Protein AF-A0A2U4CB89-F1 (afdb_monomer)

Organism: Tursiops truncatus (NCBI:txid9739)

Secondary structure (DSSP, 8-state):
---TTSSHHHHHHHHHHHHT-----HHHHHHHHHHS--TTHHHHHHHHHHTPPPP--SPPPS-EE-----HHHHHHHHHHHHHHTT-GGGSHHHHHHHHHHHHHHHHHHHHHHHHTT-EE-

Structure (mmCIF, N/CA/C/O backbone):
data_AF-A0A2U4CB89-F1
#
_entry.id   AF-A0A2U4CB89-F1
#
loop_
_atom_site.group_PDB
_atom_site.id
_atom_site.type_symbol
_atom_site.label_atom_id
_atom_site.label_alt_id
_atom_site.label_comp_id
_atom_site.label_asym_id
_atom_site.label_entity_id
_atom_site.label_seq_id
_atom_site.pdbx_PDB_ins_code
_atom_site.Cartn_x
_atom_site.Cartn_y
_atom_site.Cartn_z
_atom_site.occupancy
_atom_site.B_iso_or_equiv
_atom_site.auth_seq_id
_atom_site.auth_comp_id
_atom_site.auth_asym_id
_atom_site.auth_atom_id
_atom_site.pdbx_PDB_model_num
ATOM 1 N N . MET A 1 1 ? -3.926 -0.748 5.238 1.00 87.75 1 MET A N 1
ATOM 2 C CA . MET A 1 1 ? -2.469 -0.503 5.188 1.00 87.75 1 MET A CA 1
ATOM 3 C C . MET A 1 1 ? -1.777 -1.708 4.565 1.00 87.75 1 MET A C 1
ATOM 5 O O . MET A 1 1 ? -2.416 -2.741 4.435 1.00 87.75 1 MET A O 1
ATOM 9 N N . GLY A 1 2 ? -0.531 -1.569 4.117 1.00 90.12 2 GLY A N 1
ATOM 10 C CA . GLY A 1 2 ? 0.243 -2.670 3.531 1.00 90.12 2 GLY A CA 1
ATOM 11 C C . GLY A 1 2 ? 1.311 -2.168 2.561 1.00 90.12 2 GLY A C 1
ATOM 12 O O . GLY A 1 2 ? 1.138 -1.108 1.945 1.00 90.12 2 GLY A O 1
ATOM 13 N N . GLY A 1 3 ? 2.398 -2.928 2.431 1.00 90.62 3 GLY A N 1
ATOM 14 C CA . GLY A 1 3 ? 3.552 -2.578 1.607 1.00 90.62 3 GLY A CA 1
ATOM 15 C C . GLY A 1 3 ? 3.274 -2.557 0.095 1.00 90.62 3 GLY A C 1
ATOM 16 O O . GLY A 1 3 ? 2.187 -2.923 -0.374 1.00 90.62 3 GLY A O 1
ATOM 17 N N . PRO A 1 4 ? 4.235 -2.101 -0.726 1.00 90.62 4 PRO A N 1
ATOM 18 C CA . PRO A 1 4 ? 4.115 -2.187 -2.179 1.00 90.62 4 PRO A CA 1
ATOM 19 C C . PRO A 1 4 ? 3.973 -3.653 -2.625 1.00 90.62 4 PRO A C 1
ATOM 21 O O . PRO A 1 4 ? 4.728 -4.511 -2.203 1.00 90.62 4 PRO A O 1
ATOM 24 N N . GLY A 1 5 ? 3.001 -3.959 -3.489 1.00 91.56 5 GLY A N 1
ATOM 25 C CA . GLY A 1 5 ? 2.830 -5.317 -4.034 1.00 91.56 5 GLY A CA 1
ATOM 26 C C . GLY A 1 5 ? 2.057 -6.307 -3.146 1.00 91.56 5 GLY A C 1
ATOM 27 O O . GLY A 1 5 ? 1.754 -7.405 -3.610 1.00 91.56 5 GLY A O 1
ATOM 28 N N . CYS A 1 6 ? 1.633 -5.924 -1.933 1.00 93.88 6 CYS A N 1
ATOM 29 C CA . CYS A 1 6 ? 0.832 -6.792 -1.048 1.00 93.88 6 CYS A CA 1
ATOM 30 C C . CYS A 1 6 ? -0.575 -7.126 -1.588 1.00 93.88 6 CYS A C 1
ATOM 32 O O . CYS A 1 6 ? -1.201 -8.086 -1.153 1.00 93.88 6 CYS A O 1
ATOM 34 N N . GLY A 1 7 ? -1.080 -6.358 -2.562 1.00 93.50 7 GLY A N 1
ATOM 35 C CA . GLY A 1 7 ? -2.405 -6.567 -3.163 1.00 93.50 7 GLY A CA 1
ATOM 36 C C . GLY A 1 7 ? -3.534 -5.725 -2.558 1.00 93.50 7 GLY A C 1
ATOM 37 O O . GLY A 1 7 ? -4.685 -5.890 -2.959 1.00 93.50 7 GLY A O 1
ATOM 38 N N . LYS A 1 8 ? -3.220 -4.774 -1.663 1.00 92.44 8 LYS A N 1
ATOM 39 C CA . LYS A 1 8 ? -4.210 -3.875 -1.037 1.00 92.44 8 LYS A CA 1
ATOM 40 C C . LYS A 1 8 ? -5.162 -3.205 -2.032 1.00 92.44 8 LYS A C 1
ATOM 42 O O . LYS A 1 8 ? -6.346 -3.092 -1.767 1.00 92.44 8 LYS A O 1
ATOM 47 N N . GLU A 1 9 ? -4.660 -2.772 -3.188 1.00 90.56 9 GLU A N 1
ATOM 48 C CA . GLU A 1 9 ? -5.472 -2.041 -4.166 1.00 90.56 9 GLU A CA 1
ATOM 49 C C . GLU A 1 9 ? -6.519 -2.948 -4.820 1.00 90.56 9 GLU A C 1
ATOM 51 O O . GLU A 1 9 ? -7.683 -2.570 -4.930 1.00 90.56 9 GLU A O 1
ATOM 56 N N . THR A 1 10 ? -6.125 -4.169 -5.188 1.00 93.25 10 THR A N 1
ATOM 57 C CA . THR A 1 10 ? -7.033 -5.186 -5.727 1.00 93.25 10 THR A CA 1
ATOM 58 C C . THR A 1 10 ? -8.115 -5.541 -4.713 1.00 93.25 10 THR A C 1
ATOM 60 O O . THR A 1 10 ? -9.296 -5.558 -5.052 1.00 93.25 10 THR A O 1
ATOM 63 N N . GLN A 1 11 ? -7.735 -5.757 -3.451 1.00 94.25 11 GLN A N 1
ATOM 64 C CA . GLN A 1 11 ? -8.695 -6.100 -2.403 1.00 94.25 11 GLN A CA 1
ATOM 65 C C . GLN A 1 11 ? -9.647 -4.945 -2.076 1.00 94.25 11 GLN A C 1
ATOM 67 O O . GLN A 1 11 ? -10.846 -5.170 -1.927 1.00 94.25 11 GLN A O 1
ATOM 72 N N . CYS A 1 12 ? -9.157 -3.702 -2.047 1.00 93.19 12 CYS A N 1
ATOM 73 C CA . CYS A 1 12 ? -10.009 -2.529 -1.871 1.00 93.19 12 CYS A CA 1
ATOM 74 C C . CYS A 1 12 ? -11.030 -2.377 -3.013 1.00 93.19 12 CYS A C 1
ATOM 76 O O . CYS A 1 12 ? -12.194 -2.096 -2.737 1.00 93.19 12 CYS A O 1
ATOM 78 N N . LYS A 1 13 ? -10.634 -2.614 -4.275 1.00 93.19 13 LYS A N 1
ATOM 79 C CA . LYS A 1 13 ? -11.560 -2.606 -5.426 1.00 93.19 13 LYS A CA 1
ATOM 80 C C . LYS A 1 13 ? -12.631 -3.694 -5.297 1.00 93.19 13 LYS A C 1
ATOM 82 O O . LYS A 1 13 ? -13.813 -3.409 -5.459 1.00 93.19 13 LYS A O 1
ATOM 87 N N . ASN A 1 14 ? -12.238 -4.916 -4.937 1.00 95.12 14 ASN A N 1
ATOM 88 C CA . ASN A 1 14 ? -13.180 -6.019 -4.729 1.00 95.12 14 ASN A CA 1
ATOM 89 C C . ASN A 1 14 ? -14.170 -5.725 -3.594 1.00 95.12 14 ASN A C 1
ATOM 91 O O . ASN A 1 14 ? -15.363 -5.981 -3.731 1.00 95.12 14 ASN A O 1
ATOM 95 N N . MET A 1 15 ? -13.686 -5.165 -2.484 1.00 94.31 15 MET A N 1
ATOM 96 C CA . MET A 1 15 ? -14.512 -4.796 -1.335 1.00 94.31 15 MET A CA 1
ATOM 97 C C . MET A 1 15 ? -15.500 -3.677 -1.683 1.00 94.31 15 MET A C 1
ATOM 99 O O . MET A 1 15 ? -16.671 -3.768 -1.327 1.00 94.31 15 MET A O 1
ATOM 103 N N . ALA A 1 16 ? -15.050 -2.659 -2.418 1.00 94.25 16 ALA A N 1
ATOM 104 C CA . ALA A 1 16 ? -15.907 -1.587 -2.914 1.00 94.25 16 ALA A CA 1
ATOM 105 C C . ALA A 1 16 ? -17.024 -2.121 -3.815 1.00 94.25 16 ALA A C 1
ATOM 107 O O . ALA A 1 16 ? -18.191 -1.831 -3.572 1.00 94.25 16 ALA A O 1
ATOM 108 N N . ASN A 1 17 ? -16.683 -2.979 -4.778 1.00 95.25 17 ASN A N 1
ATOM 109 C CA . ASN A 1 17 ? -17.661 -3.582 -5.682 1.00 95.25 17 ASN A CA 1
ATOM 110 C C . ASN A 1 17 ? -18.652 -4.495 -4.947 1.00 95.25 17 ASN A C 1
ATOM 112 O O . ASN A 1 17 ? -19.839 -4.485 -5.250 1.00 95.25 17 ASN A O 1
ATOM 116 N N . LYS A 1 18 ? -18.173 -5.289 -3.982 1.00 96.75 18 LYS A N 1
ATOM 117 C CA . LYS A 1 18 ? -19.000 -6.271 -3.269 1.00 96.75 18 LYS A CA 1
ATOM 118 C C . LYS A 1 18 ? -19.943 -5.636 -2.246 1.00 96.75 18 LYS A C 1
ATOM 120 O O . LYS A 1 18 ? -21.059 -6.115 -2.087 1.00 96.75 18 LYS A O 1
ATOM 125 N N . TYR A 1 19 ? -19.489 -4.607 -1.531 1.00 95.94 19 TYR A N 1
ATOM 126 C CA . TYR A 1 19 ? -20.222 -4.025 -0.398 1.00 95.94 19 TYR A CA 1
ATOM 127 C C . TYR A 1 19 ? -20.715 -2.593 -0.653 1.00 95.94 19 TYR A C 1
ATOM 129 O O . TYR A 1 19 ? -21.284 -1.980 0.244 1.00 95.94 19 TYR A O 1
ATOM 137 N N . GLY A 1 20 ? -20.498 -2.044 -1.852 1.00 93.81 20 GLY A N 1
ATOM 138 C CA . GLY A 1 20 ? -20.950 -0.699 -2.218 1.00 93.81 20 GLY A CA 1
ATOM 139 C C . GLY A 1 20 ? -20.157 0.437 -1.563 1.00 93.81 20 GLY A C 1
ATOM 140 O O . GLY A 1 20 ? -20.669 1.547 -1.437 1.00 93.81 20 GLY A O 1
ATOM 141 N N . PHE A 1 21 ? -18.918 0.191 -1.122 1.00 91.69 21 PHE A N 1
ATOM 142 C CA . PHE A 1 21 ? -18.083 1.243 -0.533 1.00 91.69 21 PHE A CA 1
ATOM 143 C C . PHE A 1 21 ? -17.494 2.180 -1.593 1.00 91.69 21 PHE A C 1
ATOM 145 O O . PHE A 1 21 ? -17.101 1.756 -2.678 1.00 91.69 21 PHE A O 1
ATOM 152 N N . CYS A 1 22 ? -17.323 3.455 -1.235 1.00 88.56 22 CYS A N 1
ATOM 153 C CA . CYS A 1 22 ? -16.539 4.391 -2.034 1.00 88.56 22 CYS A CA 1
ATOM 154 C C . CYS A 1 22 ? -15.040 4.069 -1.910 1.00 88.56 22 CYS A C 1
ATOM 156 O O . CYS A 1 22 ? -14.459 4.149 -0.825 1.00 88.56 22 CYS A O 1
ATOM 158 N N . HIS A 1 23 ? -14.399 3.717 -3.026 1.00 88.75 23 HIS A N 1
ATOM 159 C CA . HIS A 1 23 ? -12.961 3.467 -3.068 1.00 88.75 23 HIS A CA 1
ATOM 160 C C . HIS A 1 23 ? -12.182 4.756 -3.354 1.00 88.75 23 HIS A C 1
ATOM 162 O O . HIS A 1 23 ? -12.149 5.233 -4.487 1.00 88.75 23 HIS A O 1
ATOM 168 N N . MET A 1 24 ? -11.491 5.284 -2.341 1.00 85.19 24 MET A N 1
ATOM 169 C CA . MET A 1 24 ? -10.607 6.443 -2.492 1.00 85.19 24 MET A CA 1
ATOM 170 C C . MET A 1 24 ? -9.130 6.035 -2.451 1.00 85.19 24 MET A C 1
ATOM 172 O O . MET A 1 24 ? -8.543 5.812 -1.393 1.00 85.19 24 MET A O 1
ATOM 176 N N . GLY A 1 25 ? -8.504 5.972 -3.627 1.00 84.75 25 GLY A N 1
ATOM 177 C CA . GLY A 1 25 ? -7.065 5.759 -3.768 1.00 84.75 25 GLY A CA 1
ATOM 178 C C . GLY A 1 25 ? -6.287 7.068 -3.630 1.00 84.75 25 GLY A C 1
ATOM 179 O O . GLY A 1 25 ? -6.024 7.728 -4.633 1.00 84.75 25 GLY A O 1
ATOM 180 N N . LEU A 1 26 ? -5.873 7.430 -2.411 1.00 81.38 26 LEU A N 1
ATOM 181 C CA . LEU A 1 26 ? -5.212 8.719 -2.138 1.00 81.38 26 LEU A CA 1
ATOM 182 C C . LEU A 1 26 ? -3.995 8.985 -3.044 1.00 81.38 26 LEU A C 1
ATOM 184 O O . LEU A 1 26 ? -3.822 10.094 -3.535 1.00 81.38 26 LEU A O 1
ATOM 188 N N . GLY A 1 27 ? -3.194 7.956 -3.335 1.00 78.50 27 GLY A N 1
ATOM 189 C CA . GLY A 1 27 ? -2.049 8.084 -4.242 1.00 78.50 27 GLY A CA 1
ATOM 190 C C . GLY A 1 27 ? -2.436 8.486 -5.670 1.00 78.50 27 GLY A C 1
ATOM 191 O O . GLY A 1 27 ? -1.738 9.290 -6.275 1.00 78.50 27 GLY A O 1
ATOM 192 N N . GLN A 1 28 ? -3.557 7.982 -6.198 1.00 79.44 28 GLN A N 1
ATOM 193 C CA . GLN A 1 28 ? -4.051 8.356 -7.528 1.00 79.44 28 GLN A CA 1
ATOM 194 C C . GLN A 1 28 ? -4.577 9.795 -7.534 1.00 79.44 28 GLN A C 1
ATOM 196 O O . GLN A 1 28 ? -4.277 10.553 -8.455 1.00 79.44 28 GLN A O 1
ATOM 201 N N . LEU A 1 29 ? -5.302 10.187 -6.481 1.00 84.38 29 LEU A N 1
ATOM 202 C CA . LEU A 1 29 ? -5.809 11.549 -6.320 1.00 84.38 29 LEU A CA 1
ATOM 203 C C . LEU A 1 29 ? -4.665 12.571 -6.241 1.00 84.38 29 LEU A C 1
ATOM 205 O O . LEU A 1 29 ? -4.692 13.588 -6.934 1.00 84.38 29 LEU A O 1
ATOM 209 N N . LEU A 1 30 ? -3.643 12.288 -5.428 1.00 83.81 30 LEU A N 1
ATOM 210 C CA . LEU A 1 30 ? -2.463 13.143 -5.297 1.00 83.81 30 LEU A CA 1
ATOM 211 C C . LEU A 1 30 ? -1.679 13.219 -6.611 1.00 83.81 30 LEU A C 1
ATOM 213 O O . LEU A 1 30 ? -1.262 14.306 -6.998 1.00 83.81 30 LEU A O 1
ATOM 217 N N . TRP A 1 31 ? -1.555 12.108 -7.342 1.00 82.06 31 TRP A N 1
ATOM 218 C CA . TRP A 1 31 ? -0.880 12.099 -8.640 1.00 82.06 31 TRP A CA 1
ATOM 219 C C . TRP A 1 31 ? -1.598 12.973 -9.673 1.00 82.06 31 TRP A C 1
ATOM 221 O O . TRP A 1 31 ? -0.976 13.808 -10.324 1.00 82.06 31 TRP A O 1
ATOM 231 N N . GLN A 1 32 ? -2.924 12.851 -9.775 1.00 84.50 32 GLN A N 1
ATOM 232 C CA . GLN A 1 32 ? -3.729 13.713 -10.644 1.00 84.50 32 GLN A CA 1
ATOM 233 C C . GLN A 1 32 ? -3.577 15.188 -10.259 1.00 84.50 32 GLN A C 1
ATOM 235 O O . GLN A 1 32 ? -3.419 16.044 -11.126 1.00 84.50 32 GLN A O 1
ATOM 240 N N . LYS A 1 33 ? -3.578 15.498 -8.957 1.00 85.31 33 LYS A N 1
ATOM 241 C CA . LYS A 1 33 ? -3.376 16.863 -8.452 1.00 85.31 33 LYS A CA 1
ATOM 242 C C . LYS A 1 33 ? -1.974 17.400 -8.742 1.00 85.31 33 LYS A C 1
ATOM 244 O O . LYS A 1 33 ? -1.846 18.584 -9.053 1.00 85.31 33 LYS A O 1
ATOM 249 N N . ALA A 1 34 ? -0.952 16.547 -8.697 1.00 85.56 34 ALA A N 1
ATOM 250 C CA . ALA A 1 34 ? 0.413 16.907 -9.061 1.00 85.56 34 ALA A CA 1
ATOM 251 C C . ALA A 1 34 ? 0.524 17.328 -10.538 1.00 85.56 34 ALA A C 1
ATOM 253 O O . ALA A 1 34 ? 1.287 18.238 -10.853 1.00 85.56 34 ALA A O 1
ATOM 254 N N . GLN A 1 35 ? -0.283 16.734 -11.425 1.00 82.81 35 GLN A N 1
ATOM 255 C CA . GLN A 1 35 ? -0.280 17.032 -12.863 1.00 82.81 35 GLN A CA 1
ATOM 256 C C . GLN A 1 35 ? -1.151 18.222 -13.284 1.00 82.81 35 GLN A C 1
ATOM 258 O O . GLN A 1 35 ? -1.016 18.710 -14.400 1.00 82.81 35 GLN A O 1
ATOM 263 N N . GLN A 1 36 ? -2.016 18.740 -12.408 1.00 84.94 36 GLN A N 1
ATOM 264 C CA . GLN A 1 36 ? -2.963 19.821 -12.731 1.00 84.94 36 GLN A CA 1
ATOM 265 C C . GLN A 1 36 ? -2.321 21.216 -12.905 1.00 84.94 36 GLN A C 1
ATOM 267 O O . GLN A 1 36 ? -3.035 22.214 -12.918 1.00 84.94 36 GLN A O 1
ATOM 272 N N . GLY A 1 37 ? -0.989 21.327 -12.994 1.00 82.75 37 GLY A N 1
ATOM 273 C CA . GLY A 1 37 ? -0.288 22.604 -13.215 1.00 82.75 37 GLY A CA 1
ATOM 274 C C . GLY A 1 37 ? -0.476 23.643 -12.100 1.00 82.75 37 GLY A C 1
ATOM 275 O O . GLY A 1 37 ? -0.224 24.830 -12.294 1.00 82.75 37 GLY A O 1
ATOM 276 N N . THR A 1 38 ? -0.950 23.225 -10.923 1.00 89.12 38 THR A N 1
ATOM 277 C CA . THR A 1 38 ? -1.199 24.135 -9.799 1.00 89.12 38 THR A CA 1
ATOM 278 C C . THR A 1 38 ? 0.101 24.522 -9.094 1.00 89.12 38 THR A C 1
ATOM 280 O O . THR A 1 38 ? 1.080 23.776 -9.111 1.00 89.12 38 THR A O 1
ATOM 283 N N . ARG A 1 39 ? 0.086 25.638 -8.349 1.00 89.06 39 ARG A N 1
ATOM 284 C CA . ARG A 1 39 ? 1.220 26.058 -7.497 1.00 89.06 39 ARG A CA 1
ATOM 285 C C . ARG A 1 39 ? 1.632 25.005 -6.454 1.00 89.06 39 ARG A C 1
ATOM 287 O O . ARG A 1 39 ? 2.757 25.043 -5.968 1.00 89.06 39 ARG A O 1
ATOM 294 N N . GLN A 1 40 ? 0.727 24.089 -6.093 1.00 85.81 40 GLN A N 1
ATOM 295 C CA . GLN A 1 40 ? 0.988 23.007 -5.135 1.00 85.81 40 GLN A CA 1
ATOM 296 C C . GLN A 1 40 ? 1.501 21.725 -5.805 1.00 85.81 40 GLN A C 1
ATOM 298 O O . GLN A 1 40 ? 2.037 20.864 -5.114 1.00 85.81 40 GLN A O 1
ATOM 303 N N . GLY A 1 41 ? 1.365 21.590 -7.129 1.00 86.31 41 GLY A N 1
ATOM 304 C CA . GLY A 1 41 ? 1.711 20.374 -7.868 1.00 86.31 41 GLY A CA 1
ATOM 305 C C . GLY A 1 41 ? 3.142 19.881 -7.620 1.00 86.31 41 GLY A C 1
ATOM 306 O O . GLY A 1 41 ? 3.302 18.722 -7.237 1.00 86.31 41 GLY A O 1
ATOM 307 N N . PRO A 1 42 ? 4.171 20.749 -7.713 1.00 86.94 42 PRO A N 1
ATOM 308 C CA . PRO A 1 42 ? 5.553 20.363 -7.426 1.00 86.94 42 PRO A CA 1
ATOM 309 C C . PRO A 1 42 ? 5.770 19.873 -5.987 1.00 86.94 42 PRO A C 1
ATOM 311 O O . PRO A 1 42 ? 6.473 18.890 -5.775 1.00 86.94 42 PRO A O 1
ATOM 314 N N . LYS A 1 43 ? 5.121 20.507 -4.999 1.00 86.06 43 LYS A N 1
ATOM 315 C CA . LYS A 1 43 ? 5.213 20.095 -3.586 1.00 86.06 43 LYS A CA 1
ATOM 316 C C . LYS A 1 43 ? 4.568 18.732 -3.356 1.00 86.06 43 LYS A C 1
ATOM 318 O O . LYS A 1 43 ? 5.115 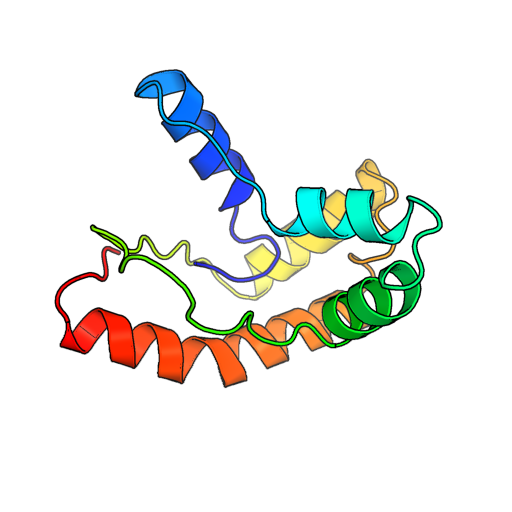17.901 -2.644 1.00 86.06 43 LYS A O 1
ATOM 323 N N . ILE A 1 44 ? 3.410 18.496 -3.975 1.00 83.88 44 ILE A N 1
ATOM 324 C CA . ILE A 1 44 ? 2.717 17.205 -3.907 1.00 83.88 44 ILE A CA 1
ATOM 325 C C . ILE A 1 44 ? 3.586 16.115 -4.542 1.00 83.88 44 ILE A C 1
ATOM 327 O O . ILE A 1 44 ? 3.733 15.043 -3.964 1.00 83.88 44 ILE A O 1
ATOM 331 N N . HIS A 1 45 ? 4.193 16.398 -5.697 1.00 81.50 45 HIS A N 1
ATOM 332 C CA . HIS A 1 45 ? 5.093 15.468 -6.374 1.00 81.50 45 HIS A CA 1
ATOM 333 C C . HIS A 1 45 ? 6.297 15.080 -5.500 1.00 81.50 45 HIS A C 1
ATOM 335 O O . HIS A 1 45 ? 6.598 13.896 -5.373 1.00 81.50 45 HIS A O 1
ATOM 341 N N . ASP A 1 46 ? 6.942 16.055 -4.854 1.00 82.44 46 ASP A N 1
ATOM 342 C CA . ASP A 1 46 ? 8.085 15.819 -3.964 1.00 82.44 46 ASP A CA 1
ATOM 343 C C . ASP A 1 46 ? 7.709 14.960 -2.742 1.00 82.44 46 ASP A C 1
ATOM 345 O O . ASP A 1 46 ? 8.329 13.927 -2.489 1.00 82.44 46 ASP A O 1
ATOM 349 N N . VAL A 1 47 ? 6.607 15.289 -2.057 1.00 79.19 47 VAL A N 1
ATOM 350 C CA . VAL A 1 47 ? 6.089 14.487 -0.929 1.00 79.19 47 VAL A CA 1
ATOM 351 C C . VAL A 1 47 ? 5.771 13.049 -1.356 1.00 79.19 47 VAL A C 1
ATOM 353 O O . VAL A 1 47 ? 6.058 12.102 -0.622 1.00 79.19 47 VAL A O 1
ATOM 356 N N . MET A 1 48 ? 5.203 12.859 -2.552 1.00 76.75 48 MET A N 1
ATOM 357 C CA . MET A 1 48 ? 4.910 11.528 -3.090 1.00 76.75 48 MET A CA 1
ATOM 358 C C . MET A 1 48 ? 6.173 10.710 -3.390 1.00 76.75 48 MET A C 1
ATOM 360 O O . MET A 1 48 ? 6.151 9.495 -3.189 1.00 76.75 48 MET A O 1
ATOM 364 N N . LEU A 1 49 ? 7.253 11.343 -3.859 1.00 73.31 49 LEU A N 1
ATOM 365 C CA . LEU A 1 49 ? 8.542 10.682 -4.095 1.00 73.31 49 LEU A CA 1
ATOM 366 C C . LEU A 1 49 ? 9.232 10.288 -2.788 1.00 73.31 49 LEU A C 1
ATOM 368 O O . LEU A 1 49 ? 9.797 9.201 -2.695 1.00 73.31 49 LEU A O 1
ATOM 372 N N . GLN A 1 50 ? 9.144 11.145 -1.772 1.00 72.44 50 GLN A N 1
ATOM 373 C CA . GLN A 1 50 ? 9.700 10.889 -0.442 1.00 72.44 50 GLN A CA 1
ATOM 374 C C . GLN A 1 50 ? 8.894 9.861 0.360 1.00 72.44 50 GLN A C 1
ATOM 376 O O . GLN A 1 50 ? 9.362 9.406 1.397 1.00 72.44 50 GLN A O 1
ATOM 381 N N . GLY A 1 51 ? 7.684 9.514 -0.096 1.00 67.69 51 GLY A N 1
ATOM 382 C CA . GLY A 1 51 ? 6.799 8.519 0.515 1.00 67.69 51 GLY A CA 1
ATOM 383 C C . GLY A 1 51 ? 6.354 8.844 1.949 1.00 67.69 51 GLY A C 1
ATOM 384 O O . GLY A 1 51 ? 5.936 7.958 2.693 1.00 67.69 51 GLY A O 1
ATOM 385 N N . LEU A 1 52 ? 6.402 10.120 2.332 1.00 69.31 52 LEU A N 1
ATOM 386 C CA . LEU A 1 52 ? 6.031 10.569 3.670 1.00 69.31 52 LEU A CA 1
ATOM 387 C C . LEU A 1 52 ? 4.569 10.243 4.013 1.00 69.31 52 LEU A C 1
ATOM 389 O O . LEU A 1 52 ? 3.685 10.201 3.150 1.00 69.31 52 LEU A O 1
ATOM 393 N N . LEU A 1 53 ? 4.309 10.054 5.309 1.00 68.81 53 LEU A N 1
ATOM 394 C CA . LEU A 1 53 ? 2.954 9.880 5.822 1.00 68.81 53 LEU A CA 1
ATOM 395 C C . LEU A 1 53 ? 2.151 11.176 5.664 1.00 68.81 53 LEU A C 1
ATOM 397 O O . LEU A 1 53 ? 2.645 12.277 5.906 1.00 68.81 53 LEU A O 1
ATOM 401 N N . VAL A 1 54 ? 0.882 11.032 5.283 1.00 69.19 54 VAL A N 1
ATOM 402 C CA . VAL A 1 54 ? -0.048 12.161 5.208 1.00 69.19 54 VAL A CA 1
ATOM 403 C C . VAL A 1 54 ? -0.474 12.542 6.632 1.00 69.19 54 VAL A C 1
ATOM 405 O O . VAL A 1 54 ? -0.793 11.640 7.412 1.00 69.19 54 VAL A O 1
ATOM 408 N N . PRO A 1 55 ? -0.500 13.841 6.990 1.00 68.38 55 PRO A N 1
ATOM 409 C CA . PRO A 1 55 ? -0.902 14.279 8.323 1.00 68.38 55 PRO A CA 1
ATOM 410 C C . PRO A 1 55 ? -2.291 13.766 8.718 1.00 68.38 55 PRO A C 1
ATOM 412 O O . PRO A 1 55 ? -3.205 13.715 7.891 1.00 68.38 55 PRO A O 1
ATOM 415 N N . THR A 1 56 ? -2.472 13.432 9.997 1.00 66.50 56 THR A N 1
ATOM 416 C CA . THR A 1 56 ? -3.772 13.041 10.555 1.00 66.50 56 THR A CA 1
ATOM 417 C C . THR A 1 56 ? -4.701 14.251 10.630 1.00 66.50 56 THR A C 1
ATOM 419 O O . THR A 1 56 ? -4.664 15.016 11.593 1.00 66.50 56 THR A O 1
ATOM 422 N N . VAL A 1 57 ? -5.537 14.424 9.610 1.00 73.69 57 VAL A N 1
ATOM 423 C CA . VAL A 1 57 ? -6.611 15.422 9.573 1.00 73.69 57 VAL A CA 1
ATOM 424 C C . VAL A 1 57 ? -7.959 14.723 9.402 1.00 73.69 57 VAL A C 1
ATOM 426 O O . VAL A 1 57 ? -8.068 13.761 8.643 1.00 73.69 57 VAL A O 1
ATOM 429 N N . GLY A 1 58 ? -8.993 15.211 10.090 1.00 76.69 58 GLY A N 1
ATOM 430 C CA . GLY A 1 58 ? -10.364 14.707 9.959 1.00 76.69 58 GLY A CA 1
ATOM 431 C C . GLY A 1 58 ? -10.758 13.615 10.959 1.00 76.69 58 GLY A C 1
ATOM 432 O O . GLY A 1 58 ? -10.262 13.563 12.084 1.00 76.69 58 GLY A O 1
ATOM 433 N N . GLN A 1 59 ? -11.721 12.783 10.558 1.00 81.25 59 GLN A N 1
ATOM 434 C CA . GLN A 1 59 ? -12.327 11.753 11.404 1.00 81.25 59 GLN A CA 1
ATOM 435 C C . GLN A 1 59 ? -11.456 10.490 11.474 1.00 81.25 59 GLN A C 1
ATOM 437 O O . GLN A 1 59 ? -10.883 10.058 10.474 1.00 81.25 59 GLN A O 1
ATOM 442 N N . ALA A 1 60 ? -11.386 9.873 12.656 1.00 82.81 60 ALA A N 1
ATOM 443 C CA . ALA A 1 60 ? -10.699 8.598 12.838 1.00 82.81 60 ALA A CA 1
ATOM 444 C C . ALA A 1 60 ? -11.402 7.459 12.065 1.00 82.81 60 ALA A C 1
ATOM 446 O O . ALA A 1 60 ? -12.634 7.442 11.992 1.00 82.81 60 ALA A O 1
ATOM 447 N N . PRO A 1 61 ? -10.650 6.486 11.517 1.00 89.12 61 PRO A N 1
ATOM 448 C CA . PRO A 1 61 ? -11.242 5.343 10.830 1.00 89.12 61 PRO A CA 1
ATOM 449 C C . PRO A 1 61 ? -11.997 4.429 11.808 1.00 89.12 61 PRO A C 1
ATOM 451 O O . PRO A 1 61 ? -11.556 4.228 12.938 1.00 89.12 6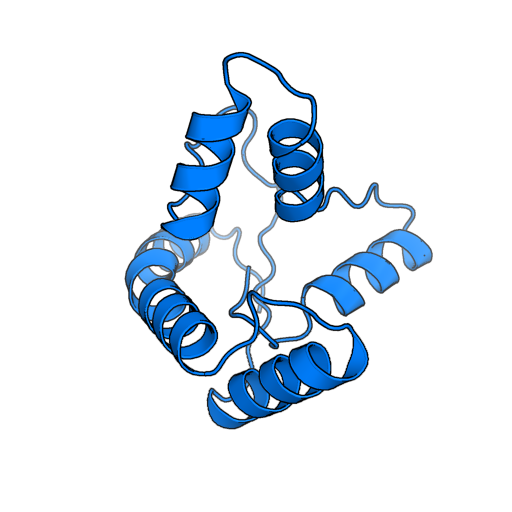1 PRO A O 1
ATOM 454 N N . SER A 1 62 ? -13.094 3.811 11.354 1.00 91.56 62 SER A N 1
ATOM 455 C CA . SER A 1 62 ? -13.831 2.799 12.135 1.00 91.56 62 SER A CA 1
ATOM 456 C C . SER A 1 62 ? -13.055 1.489 12.295 1.00 91.56 62 SER A C 1
ATOM 458 O O . SER A 1 62 ? -13.217 0.786 13.287 1.00 91.56 62 SER A O 1
ATOM 460 N N . PHE A 1 63 ? -12.225 1.145 11.311 1.00 91.94 63 PHE A N 1
ATOM 461 C CA . PHE A 1 63 ? -11.312 0.008 11.349 1.00 91.94 63 PHE A CA 1
ATOM 462 C C . PHE A 1 63 ? -10.156 0.227 10.365 1.00 91.94 63 PHE A C 1
ATOM 464 O O . PHE A 1 63 ? -10.277 0.967 9.387 1.00 91.94 63 PHE A O 1
ATOM 471 N N . VAL A 1 64 ? -9.035 -0.445 10.612 1.00 92.12 64 VAL A N 1
ATOM 472 C CA . VAL A 1 64 ? -7.836 -0.442 9.772 1.00 92.12 64 VAL A CA 1
ATOM 473 C C . VAL A 1 64 ? -7.502 -1.885 9.415 1.00 92.12 64 VAL A C 1
ATOM 475 O O . VAL A 1 64 ? -7.181 -2.676 10.291 1.00 92.12 64 VAL A O 1
ATOM 478 N N . ILE A 1 65 ? -7.562 -2.228 8.127 1.00 93.31 65 ILE A N 1
ATOM 479 C CA . ILE A 1 65 ? -7.187 -3.561 7.622 1.00 93.31 65 ILE A CA 1
ATOM 480 C C . ILE A 1 65 ? -5.729 -3.534 7.181 1.00 93.31 65 ILE A C 1
ATOM 482 O O . ILE A 1 65 ? -5.348 -2.631 6.426 1.00 93.31 65 ILE A O 1
ATOM 486 N N . VAL A 1 66 ? -4.923 -4.506 7.602 1.00 92.06 66 VAL A N 1
ATOM 487 C CA . VAL A 1 66 ? -3.535 -4.673 7.146 1.00 92.06 66 VAL A CA 1
ATOM 488 C C . VAL A 1 66 ? -3.464 -5.798 6.123 1.00 92.06 66 VAL A C 1
ATOM 490 O O . VAL A 1 66 ? -3.922 -6.902 6.369 1.00 92.06 66 VAL A O 1
ATOM 493 N N . PHE A 1 67 ? -2.889 -5.511 4.958 1.00 92.25 67 PHE A N 1
ATOM 494 C CA . PHE A 1 67 ? -2.583 -6.521 3.953 1.00 92.25 67 PHE A CA 1
ATOM 495 C C . PHE A 1 67 ? -1.109 -6.878 4.059 1.00 92.25 67 PHE A C 1
ATOM 497 O O . PHE A 1 67 ? -0.257 -6.048 3.723 1.00 92.25 67 PHE A O 1
ATOM 504 N N . ASP A 1 68 ? -0.836 -8.101 4.497 1.00 90.62 68 ASP A N 1
ATOM 505 C CA . ASP A 1 68 ? 0.515 -8.617 4.669 1.00 90.62 68 ASP A CA 1
ATOM 506 C C . ASP A 1 68 ? 0.806 -9.800 3.735 1.00 90.62 68 ASP A C 1
ATOM 508 O O . ASP A 1 68 ? -0.074 -10.591 3.386 1.00 90.62 68 ASP A O 1
ATOM 512 N N . CYS A 1 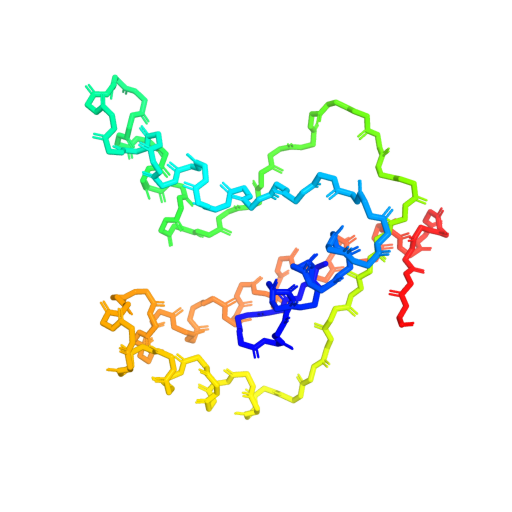69 ? 2.056 -9.882 3.284 1.00 92.19 69 CYS A N 1
ATOM 513 C CA . CYS A 1 69 ? 2.633 -11.037 2.609 1.00 92.19 69 CYS A CA 1
ATOM 514 C C . CYS A 1 69 ? 4.167 -10.939 2.648 1.00 92.19 69 CYS A C 1
ATOM 516 O O . CYS A 1 69 ? 4.719 -9.870 2.896 1.00 92.19 69 CYS A O 1
ATOM 518 N N . SER A 1 70 ? 4.878 -12.019 2.304 1.00 93.50 70 SER A N 1
ATOM 519 C CA . SER A 1 70 ? 6.348 -12.010 2.333 1.00 93.50 70 SER A CA 1
ATOM 520 C C . SER A 1 70 ? 6.965 -10.886 1.484 1.00 93.50 70 SER A C 1
ATOM 522 O O . SER A 1 70 ? 6.445 -10.532 0.418 1.00 93.50 70 SER A O 1
ATOM 524 N N . MET A 1 71 ? 8.115 -10.363 1.928 1.00 91.62 71 MET A N 1
ATOM 525 C CA . MET A 1 71 ? 8.897 -9.366 1.183 1.00 91.62 71 MET A CA 1
ATOM 526 C C . MET A 1 71 ? 9.197 -9.842 -0.243 1.00 91.62 71 MET A C 1
ATOM 528 O O . MET A 1 71 ? 9.027 -9.085 -1.195 1.00 91.62 71 MET A O 1
ATOM 532 N N . GLU A 1 72 ? 9.563 -11.113 -0.405 1.00 93.56 72 GLU A N 1
ATOM 533 C CA . GLU A 1 72 ? 9.782 -11.731 -1.714 1.00 93.56 72 GLU A CA 1
ATOM 534 C C . GLU A 1 72 ? 8.540 -11.616 -2.613 1.00 93.56 72 GLU A C 1
ATOM 536 O O . GLU A 1 72 ? 8.630 -11.190 -3.767 1.00 93.56 72 GLU A O 1
ATOM 541 N N . THR A 1 73 ? 7.355 -11.918 -2.072 1.00 95.75 73 THR A N 1
ATOM 542 C CA . THR A 1 73 ? 6.089 -11.798 -2.804 1.00 95.75 73 THR A CA 1
ATOM 543 C C . THR A 1 73 ? 5.796 -10.348 -3.183 1.00 95.75 73 THR A C 1
ATOM 545 O O . THR A 1 73 ? 5.384 -10.088 -4.317 1.00 95.75 73 THR A O 1
ATOM 548 N N . MET A 1 74 ? 6.028 -9.405 -2.267 1.00 94.75 74 MET A N 1
ATOM 549 C CA . MET A 1 74 ? 5.865 -7.970 -2.508 1.00 94.75 74 MET A CA 1
ATOM 550 C C . MET A 1 74 ? 6.763 -7.479 -3.648 1.00 94.75 74 MET A C 1
ATOM 552 O O . MET A 1 74 ? 6.265 -6.877 -4.603 1.00 94.75 74 MET A O 1
ATOM 556 N N . VAL A 1 75 ? 8.062 -7.796 -3.590 1.00 93.94 75 VAL A N 1
ATOM 557 C CA . VAL A 1 75 ? 9.054 -7.431 -4.613 1.00 93.94 75 VAL A CA 1
ATOM 558 C C . VAL A 1 75 ? 8.685 -8.039 -5.961 1.0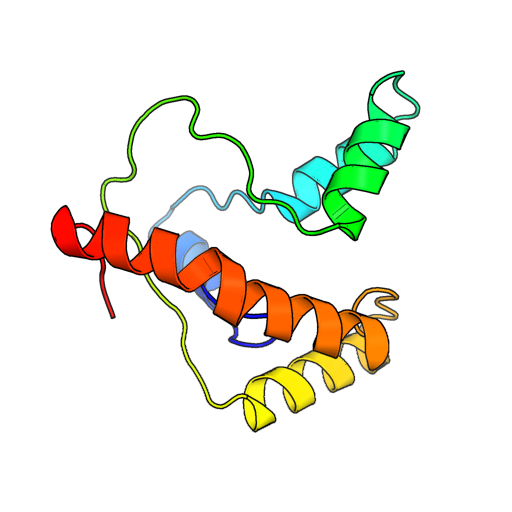0 93.94 75 VAL A C 1
ATOM 560 O O . VAL A 1 75 ? 8.585 -7.314 -6.951 1.00 93.94 75 VAL A O 1
ATOM 563 N N . ARG A 1 76 ? 8.416 -9.351 -6.002 1.00 95.12 76 ARG A N 1
ATOM 564 C CA . ARG A 1 76 ? 8.056 -10.067 -7.233 1.00 95.12 76 ARG A CA 1
ATOM 565 C C . ARG A 1 76 ? 6.832 -9.450 -7.907 1.00 95.12 76 ARG A C 1
ATOM 567 O O . ARG A 1 76 ? 6.852 -9.200 -9.109 1.00 95.12 76 ARG A O 1
ATOM 574 N N . ARG A 1 77 ? 5.773 -9.174 -7.139 1.00 95.25 77 ARG A N 1
ATOM 575 C CA . ARG A 1 77 ? 4.532 -8.580 -7.662 1.00 95.25 77 ARG A CA 1
ATOM 576 C C . ARG A 1 77 ? 4.727 -7.138 -8.118 1.00 95.25 77 ARG A C 1
ATOM 578 O O . ARG A 1 77 ? 4.193 -6.766 -9.159 1.00 95.25 77 ARG A O 1
ATOM 585 N N . ALA A 1 78 ? 5.467 -6.330 -7.360 1.00 91.88 78 ALA A N 1
ATOM 586 C CA . ALA A 1 78 ? 5.723 -4.939 -7.718 1.00 91.88 78 ALA A CA 1
ATOM 587 C C . ALA A 1 78 ? 6.566 -4.833 -9.000 1.00 91.88 78 ALA A C 1
ATOM 589 O O . ALA A 1 78 ? 6.186 -4.089 -9.897 1.00 91.88 78 ALA A O 1
ATOM 590 N N . LEU A 1 79 ? 7.631 -5.631 -9.133 1.00 92.56 79 LEU A N 1
ATOM 591 C CA . LEU A 1 79 ? 8.459 -5.665 -10.345 1.00 92.56 79 LEU A CA 1
ATOM 592 C 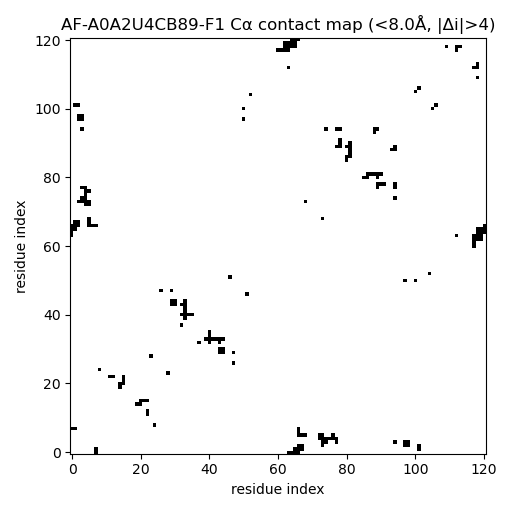C . LEU A 1 79 ? 7.668 -6.129 -11.572 1.00 92.56 79 LEU A C 1
ATOM 594 O O . LEU A 1 79 ? 7.726 -5.481 -12.614 1.00 92.56 79 LEU A O 1
ATOM 598 N N . HIS A 1 80 ? 6.891 -7.210 -11.439 1.00 93.00 80 HIS A N 1
ATOM 599 C CA . HIS A 1 80 ? 6.028 -7.689 -12.521 1.00 93.00 80 HIS A CA 1
ATOM 600 C C . HIS A 1 80 ? 5.040 -6.603 -12.967 1.00 93.00 80 HIS A C 1
ATOM 602 O O . HIS A 1 80 ? 4.865 -6.365 -14.159 1.00 93.00 80 HIS A O 1
ATOM 608 N N . ARG A 1 81 ? 4.431 -5.881 -12.016 1.00 90.69 81 ARG A N 1
ATOM 609 C CA . ARG A 1 81 ? 3.558 -4.744 -12.331 1.00 90.69 81 ARG A CA 1
ATOM 610 C C . ARG A 1 81 ? 4.304 -3.631 -13.070 1.00 90.69 81 ARG A C 1
ATOM 612 O O . ARG A 1 81 ? 3.778 -3.113 -14.046 1.00 90.69 81 ARG A O 1
ATOM 619 N N . GLY A 1 82 ? 5.521 -3.289 -12.649 1.00 88.44 82 GLY A N 1
ATOM 620 C CA . GLY A 1 82 ? 6.348 -2.283 -13.321 1.00 88.44 82 GLY A CA 1
ATOM 621 C C . GLY A 1 82 ? 6.605 -2.598 -14.797 1.00 88.44 82 GLY A C 1
ATOM 622 O O . GLY A 1 82 ? 6.568 -1.688 -15.622 1.00 88.44 82 GLY A O 1
ATOM 623 N N . GLN A 1 83 ? 6.792 -3.881 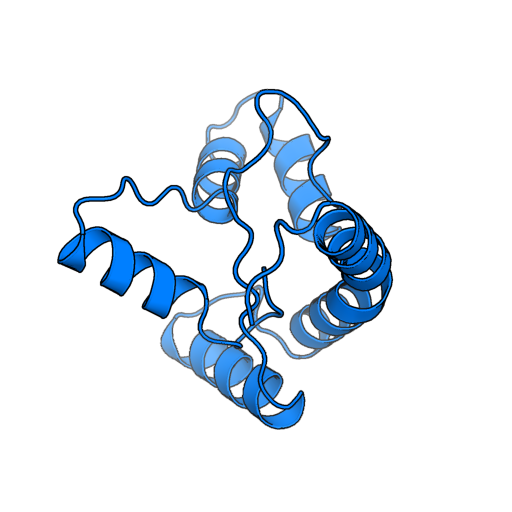-15.126 1.00 87.88 83 GLN A N 1
ATOM 624 C CA . GLN A 1 83 ? 7.001 -4.362 -16.497 1.00 87.88 83 GLN A CA 1
ATOM 625 C C . GLN A 1 83 ? 5.726 -4.306 -17.345 1.00 87.88 83 GLN A C 1
ATOM 627 O O . GLN A 1 83 ? 5.780 -3.892 -18.498 1.00 87.88 83 GLN A O 1
ATOM 632 N N . VAL A 1 84 ? 4.586 -4.712 -16.780 1.00 89.62 84 VAL A N 1
ATOM 633 C CA . VAL A 1 84 ? 3.316 -4.816 -17.520 1.00 89.62 84 VAL A CA 1
ATOM 634 C C . VAL A 1 84 ? 2.606 -3.464 -17.652 1.00 89.62 84 VAL A C 1
ATOM 636 O O . VAL A 1 84 ? 1.985 -3.193 -18.672 1.00 89.62 84 VAL A O 1
ATOM 639 N N . GLU A 1 85 ? 2.697 -2.603 -16.636 1.00 85.94 85 GLU A N 1
ATOM 640 C CA . GLU A 1 85 ? 1.974 -1.323 -16.573 1.00 85.94 85 GLU A CA 1
ATOM 641 C C . GLU A 1 85 ? 2.863 -0.102 -16.884 1.00 85.94 85 GLU A C 1
ATOM 643 O O . GLU A 1 85 ? 2.414 1.034 -16.731 1.00 85.94 85 GLU A O 1
ATOM 648 N N . CYS A 1 86 ? 4.129 -0.305 -17.278 1.00 78.69 86 CYS A N 1
ATOM 649 C CA . CYS A 1 86 ? 5.114 0.762 -17.529 1.00 78.69 86 CYS A CA 1
ATOM 650 C C . CYS A 1 86 ? 5.213 1.782 -16.377 1.00 78.69 86 CYS A C 1
ATOM 652 O O . CYS A 1 86 ? 5.328 2.996 -16.572 1.00 78.69 86 CYS A O 1
ATOM 654 N N . ARG A 1 87 ? 5.149 1.288 -15.137 1.00 75.62 87 ARG A N 1
ATOM 655 C CA . ARG A 1 87 ? 5.059 2.126 -13.941 1.00 75.62 87 ARG A CA 1
ATOM 656 C C . ARG A 1 87 ? 6.448 2.466 -13.403 1.00 75.62 87 ARG A C 1
ATOM 658 O O . ARG A 1 87 ? 7.059 1.671 -12.696 1.00 75.62 87 ARG A O 1
ATOM 665 N N . ALA A 1 88 ? 6.912 3.691 -13.661 1.00 72.00 88 ALA A N 1
ATOM 666 C CA . ALA A 1 88 ? 8.250 4.161 -13.268 1.00 72.00 88 ALA A CA 1
ATOM 667 C C . ALA A 1 88 ? 8.571 4.013 -11.762 1.00 72.00 88 ALA A C 1
ATOM 669 O O . ALA A 1 88 ? 9.723 3.806 -11.392 1.00 72.00 88 ALA A O 1
ATOM 670 N N . SER A 1 89 ? 7.558 4.067 -10.887 1.00 71.88 89 SER A N 1
ATOM 671 C CA . SER A 1 89 ? 7.711 3.897 -9.429 1.00 71.88 89 SER A CA 1
ATOM 672 C C . SER A 1 89 ? 7.896 2.448 -8.953 1.00 71.88 89 SER A C 1
ATOM 674 O O . SER A 1 89 ? 7.989 2.214 -7.745 1.00 71.88 89 SER A O 1
ATOM 676 N N . ASP A 1 90 ? 7.950 1.485 -9.876 1.00 83.81 90 ASP A N 1
ATOM 677 C CA . ASP A 1 90 ? 8.170 0.062 -9.604 1.00 83.81 90 ASP A CA 1
ATOM 678 C C . ASP A 1 90 ? 9.520 -0.447 -10.157 1.00 83.81 90 ASP A C 1
ATOM 680 O O . ASP A 1 90 ? 9.686 -1.629 -10.457 1.00 83.81 90 ASP A O 1
ATOM 684 N N . CYS A 1 91 ? 10.520 0.432 -10.274 1.00 85.44 91 CYS A N 1
ATOM 685 C CA . CYS A 1 91 ? 11.906 0.012 -10.474 1.00 85.44 91 CYS A CA 1
ATOM 686 C C . CYS A 1 91 ? 12.518 -0.528 -9.165 1.00 85.44 91 CYS A C 1
ATOM 688 O O . CYS A 1 91 ? 12.039 -0.236 -8.067 1.00 85.44 91 CYS A O 1
ATOM 690 N N . LYS A 1 92 ? 13.600 -1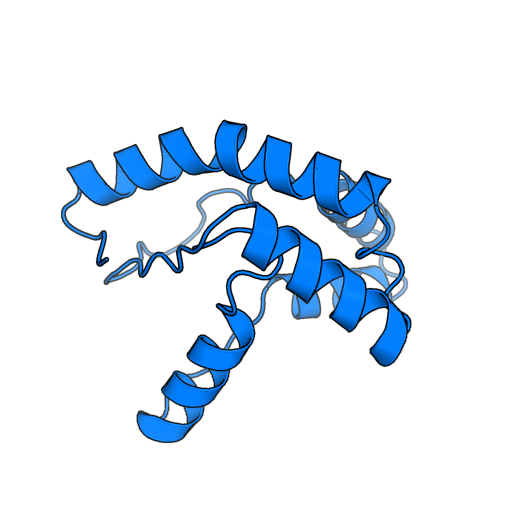.314 -9.266 1.00 85.12 92 LYS A N 1
ATOM 691 C CA . LYS A 1 92 ? 14.221 -1.992 -8.112 1.00 85.12 92 LYS A CA 1
ATOM 692 C C . LYS A 1 92 ? 14.569 -1.025 -6.972 1.00 85.12 92 LYS A C 1
ATOM 694 O O . LYS A 1 92 ? 14.222 -1.303 -5.829 1.00 85.12 92 LYS A O 1
ATOM 699 N N . SER A 1 93 ? 15.192 0.115 -7.280 1.00 85.38 93 SER A N 1
ATOM 700 C CA . SER A 1 93 ? 15.558 1.130 -6.280 1.00 85.38 93 SER A CA 1
ATOM 701 C C . SER A 1 93 ? 14.332 1.735 -5.589 1.00 85.38 93 SER A C 1
ATOM 703 O O . SER A 1 93 ? 14.295 1.789 -4.362 1.00 85.38 93 SER A O 1
ATOM 705 N N . ALA A 1 94 ? 13.297 2.105 -6.349 1.00 85.50 94 ALA A N 1
ATOM 706 C CA . ALA A 1 94 ? 12.060 2.654 -5.794 1.00 85.50 94 ALA A CA 1
ATOM 707 C C . ALA A 1 94 ? 11.304 1.632 -4.929 1.00 85.50 94 ALA A C 1
ATOM 7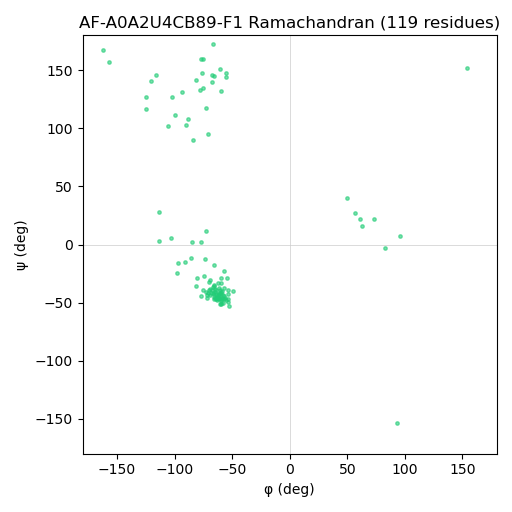09 O O . ALA A 1 94 ? 10.758 1.987 -3.886 1.00 85.50 94 ALA A O 1
ATOM 710 N N . ILE A 1 95 ? 11.279 0.354 -5.325 1.00 88.56 95 ILE A N 1
ATOM 711 C CA . ILE A 1 95 ? 10.659 -0.715 -4.531 1.00 88.56 95 ILE A CA 1
ATOM 712 C C . ILE A 1 95 ? 11.407 -0.912 -3.212 1.00 88.56 95 ILE A C 1
ATOM 714 O O . ILE A 1 95 ? 10.755 -0.981 -2.171 1.00 88.56 95 ILE A O 1
ATOM 718 N N . CYS A 1 96 ? 12.743 -0.966 -3.236 1.00 86.94 96 CYS A N 1
ATOM 719 C CA . CYS A 1 96 ? 13.553 -1.082 -2.023 1.00 86.94 96 CYS A CA 1
ATOM 720 C C . CYS A 1 96 ? 13.279 0.077 -1.057 1.00 86.94 96 CYS A C 1
ATOM 722 O O . CYS A 1 96 ? 12.927 -0.174 0.091 1.00 86.94 96 CYS A O 1
ATOM 724 N N . GLN A 1 97 ? 13.320 1.321 -1.542 1.00 86.00 97 GLN A N 1
ATOM 725 C CA . GLN A 1 97 ? 13.046 2.505 -0.722 1.00 86.00 97 GLN A CA 1
ATOM 726 C C . GLN A 1 97 ? 11.632 2.476 -0.118 1.00 86.00 97 GLN A C 1
ATOM 728 O O . GLN A 1 97 ? 11.431 2.793 1.052 1.00 86.00 97 GLN A O 1
ATOM 733 N N . ARG A 1 98 ? 10.630 2.053 -0.897 1.00 86.88 98 ARG A N 1
ATOM 734 C CA . ARG A 1 98 ? 9.239 1.946 -0.427 1.00 86.88 98 ARG 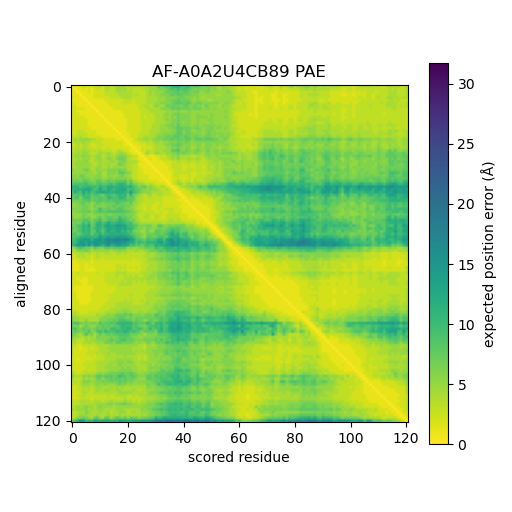A CA 1
ATOM 735 C C . ARG A 1 98 ? 9.036 0.817 0.581 1.00 86.88 98 ARG A C 1
ATOM 737 O O . ARG A 1 98 ? 8.166 0.942 1.439 1.00 86.88 98 ARG A O 1
ATOM 744 N N . LEU A 1 99 ? 9.782 -0.281 0.469 1.00 88.56 99 LEU A N 1
ATOM 745 C CA . LEU A 1 99 ? 9.756 -1.372 1.445 1.00 88.56 99 LEU A CA 1
ATOM 746 C C . LEU A 1 99 ? 10.435 -0.964 2.748 1.00 88.56 99 LEU A C 1
ATOM 748 O O . LEU A 1 99 ? 9.851 -1.161 3.806 1.00 88.56 99 LEU A O 1
ATOM 752 N N . GLU A 1 100 ? 11.613 -0.348 2.676 1.00 86.75 100 GLU A N 1
ATOM 753 C CA . GLU A 1 100 ? 12.315 0.178 3.850 1.00 86.75 100 GLU A CA 1
ATOM 754 C C . GLU A 1 100 ? 11.423 1.150 4.621 1.00 86.75 100 GLU A C 1
ATOM 756 O O . GLU A 1 100 ? 11.191 1.001 5.815 1.00 86.75 100 GLU A O 1
ATOM 761 N N . MET A 1 101 ? 10.806 2.084 3.911 1.00 83.38 101 MET A N 1
ATOM 762 C CA . MET A 1 101 ? 9.872 3.032 4.496 1.00 83.38 101 MET A CA 1
ATOM 763 C C . MET A 1 101 ? 8.596 2.382 5.035 1.00 83.38 101 MET A C 1
ATOM 765 O O . MET A 1 101 ? 8.065 2.831 6.048 1.00 83.38 101 MET A O 1
ATOM 769 N N . HIS A 1 102 ? 8.097 1.322 4.394 1.00 85.88 102 HIS A N 1
ATOM 770 C CA . HIS A 1 102 ? 6.974 0.556 4.922 1.00 85.88 102 HIS A CA 1
ATOM 771 C C . HIS A 1 102 ? 7.321 -0.034 6.291 1.00 85.88 102 HIS A C 1
ATOM 773 O O . HIS A 1 102 ? 6.572 0.195 7.235 1.00 85.88 102 HIS A O 1
ATOM 779 N N . TYR A 1 103 ? 8.461 -0.709 6.422 1.00 85.38 103 TYR A N 1
ATOM 780 C CA . TYR A 1 103 ? 8.869 -1.299 7.697 1.00 85.38 103 TYR A CA 1
ATOM 781 C C . TYR A 1 103 ? 9.239 -0.241 8.745 1.00 85.38 103 TYR A C 1
ATOM 783 O O . TYR A 1 103 ? 8.855 -0.372 9.901 1.00 85.38 103 TYR A O 1
ATOM 791 N N . THR A 1 104 ? 9.895 0.852 8.353 1.00 84.62 104 THR A N 1
ATOM 792 C CA . THR A 1 104 ? 10.336 1.893 9.294 1.00 84.62 104 THR A CA 1
ATOM 793 C C . THR A 1 104 ? 9.197 2.810 9.752 1.00 84.62 104 THR A C 1
ATOM 795 O O . THR A 1 104 ? 9.090 3.120 10.936 1.00 84.62 104 THR A O 1
ATOM 798 N N . LEU A 1 105 ? 8.334 3.270 8.837 1.00 78.62 105 LEU A N 1
ATOM 799 C CA . LEU A 1 105 ? 7.312 4.285 9.139 1.00 78.62 105 LEU A CA 1
ATOM 800 C C . LEU A 1 105 ? 5.927 3.699 9.431 1.00 78.62 105 LEU A C 1
ATOM 802 O O . LEU A 1 105 ? 5.123 4.350 10.106 1.00 78.62 105 LEU A O 1
ATOM 806 N N . CYS A 1 106 ? 5.601 2.499 8.932 1.00 82.12 106 CYS A N 1
ATOM 807 C CA . CYS A 1 106 ? 4.284 1.920 9.213 1.00 82.12 106 CYS A CA 1
ATOM 808 C C . CYS A 1 106 ? 4.220 1.254 10.586 1.00 82.12 106 CYS A C 1
ATOM 810 O O . CYS A 1 106 ? 3.139 1.274 11.160 1.00 82.12 106 CYS A O 1
ATOM 812 N N . GLU A 1 107 ? 5.323 0.737 11.134 1.00 82.12 107 GLU A N 1
ATOM 813 C CA . GLU A 1 107 ? 5.345 0.082 12.455 1.00 82.12 107 GLU A CA 1
ATOM 814 C C . GLU A 1 107 ? 4.742 0.955 13.575 1.00 82.12 107 GLU A C 1
ATOM 816 O O . GLU A 1 107 ? 3.750 0.543 14.184 1.00 82.12 107 GLU A O 1
ATOM 821 N N . PRO A 1 108 ? 5.180 2.217 13.784 1.00 85.56 108 PRO A N 1
ATOM 822 C CA . PRO A 1 108 ? 4.558 3.093 14.783 1.00 85.56 108 PRO A CA 1
ATOM 823 C C . PRO A 1 108 ? 3.065 3.342 14.526 1.00 85.56 108 PRO A C 1
ATOM 825 O O . PRO A 1 108 ? 2.270 3.475 15.457 1.00 85.56 108 PRO A O 1
ATOM 828 N N . THR A 1 109 ? 2.666 3.388 13.253 1.00 85.19 109 THR A N 1
ATOM 829 C CA . THR A 1 109 ? 1.270 3.612 12.858 1.00 85.19 109 THR A CA 1
ATOM 830 C C . THR A 1 109 ? 0.405 2.380 13.139 1.00 85.19 109 THR A C 1
ATOM 832 O O . THR A 1 109 ? -0.725 2.510 13.612 1.00 85.19 109 THR A O 1
ATOM 835 N N . LEU A 1 110 ? 0.925 1.180 12.873 1.00 87.75 110 LEU A N 1
ATOM 836 C CA . LEU A 1 110 ? 0.263 -0.086 13.179 1.00 87.75 110 LEU A CA 1
ATOM 837 C C . LEU A 1 110 ? 0.100 -0.248 14.690 1.00 87.75 110 LEU A C 1
ATOM 839 O O . LEU A 1 110 ? -1.016 -0.493 15.148 1.00 87.75 110 LEU A O 1
ATOM 843 N N . ALA A 1 111 ? 1.164 0.003 15.459 1.00 87.62 111 ALA A N 1
ATOM 844 C CA . ALA A 1 111 ? 1.128 -0.019 16.917 1.00 87.62 111 ALA A CA 1
ATOM 845 C C . ALA A 1 111 ? 0.075 0.953 17.482 1.00 87.62 111 ALA A C 1
ATOM 847 O O . ALA A 1 111 ? -0.720 0.578 18.345 1.00 87.62 111 ALA A O 1
ATOM 848 N N . PHE A 1 112 ? -0.003 2.175 16.942 1.00 89.00 112 PHE A N 1
ATOM 849 C CA . PHE A 1 112 ? -1.017 3.160 17.324 1.00 89.00 112 PHE A CA 1
ATOM 850 C C . PHE A 1 112 ? -2.452 2.652 17.102 1.00 89.00 112 PHE A C 1
ATOM 852 O O . PHE A 1 112 ? -3.300 2.773 17.989 1.00 89.00 112 PHE A O 1
ATOM 859 N N . TYR A 1 113 ? -2.751 2.064 15.939 1.00 90.50 113 TYR A N 1
ATOM 860 C CA . TYR A 1 113 ? -4.096 1.547 15.654 1.00 90.50 113 TYR A CA 1
ATOM 861 C C . TYR A 1 113 ? -4.414 0.240 16.389 1.00 90.50 113 TYR A C 1
ATOM 863 O O . TYR A 1 113 ? -5.583 -0.008 16.702 1.00 90.50 113 TYR A O 1
ATOM 871 N N . GLN A 1 114 ? -3.399 -0.564 16.711 1.00 90.25 114 GLN A N 1
ATOM 872 C CA . GLN A 1 114 ? -3.538 -1.752 17.548 1.00 90.25 114 GLN A CA 1
ATOM 873 C C . GLN A 1 114 ? -3.934 -1.373 18.978 1.00 90.25 114 GLN A C 1
ATOM 875 O O . GLN A 1 114 ? -4.907 -1.915 19.496 1.00 90.25 114 GLN A O 1
ATOM 880 N N . GLN A 1 115 ? -3.270 -0.381 19.581 1.00 91.88 115 GLN A N 1
ATOM 881 C CA . GLN A 1 115 ? -3.620 0.131 20.915 1.00 91.88 115 GLN A CA 1
ATOM 882 C C . GLN A 1 115 ? -5.052 0.681 20.988 1.00 91.88 115 GLN A C 1
ATOM 884 O O . GLN A 1 115 ? -5.689 0.628 22.037 1.00 91.88 115 GLN A O 1
ATOM 889 N N . LYS A 1 116 ? -5.584 1.184 19.869 1.00 89.50 116 LYS A N 1
ATOM 890 C CA . LYS A 1 116 ? -6.967 1.672 19.769 1.00 89.50 116 LYS A CA 1
ATOM 891 C C . LYS A 1 116 ? -8.005 0.586 19.470 1.00 89.50 116 LYS A C 1
ATOM 893 O O . LYS A 1 116 ? -9.175 0.921 19.316 1.00 89.50 116 LYS A O 1
ATOM 898 N N . ASN A 1 117 ? -7.611 -0.687 19.370 1.00 91.19 117 ASN A N 1
ATOM 899 C CA . ASN A 1 117 ? -8.477 -1.801 18.956 1.00 91.19 117 ASN A CA 1
ATOM 900 C C . ASN A 1 117 ? -9.141 -1.600 17.578 1.00 91.19 117 ASN A C 1
ATOM 902 O O . ASN A 1 117 ? -10.213 -2.141 17.303 1.00 91.19 117 ASN A O 1
ATOM 906 N N . LEU A 1 118 ? -8.506 -0.818 16.698 1.00 91.31 118 LEU A N 1
ATOM 907 C CA . LEU A 1 118 ? -9.004 -0.537 15.348 1.00 91.31 118 LEU A CA 1
ATOM 908 C C . LEU A 1 118 ? -8.366 -1.444 14.290 1.00 91.31 118 LEU A C 1
ATOM 910 O O . LEU A 1 118 ? -8.880 -1.524 13.175 1.00 91.31 118 LEU A O 1
ATOM 914 N N . LEU A 1 119 ? -7.260 -2.117 14.615 1.00 89.62 119 LEU A N 1
ATOM 915 C CA . LEU A 1 119 ? -6.516 -2.956 13.679 1.00 89.62 119 LEU A CA 1
ATOM 916 C C . LEU A 1 119 ? -7.195 -4.317 13.458 1.00 89.62 119 LEU A C 1
ATOM 918 O O . LEU A 1 119 ? -7.587 -4.989 14.412 1.00 89.62 119 LEU A O 1
ATOM 922 N N . ARG A 1 120 ? -7.316 -4.726 12.193 1.00 85.56 120 ARG A N 1
ATOM 923 C CA . ARG A 1 120 ? -7.826 -6.028 11.751 1.00 85.56 120 ARG A CA 1
ATOM 924 C C . ARG A 1 120 ? -6.783 -6.686 10.842 1.00 85.56 120 ARG A C 1
ATOM 926 O O . ARG A 1 120 ? -6.343 -6.053 9.876 1.00 85.56 120 ARG A O 1
ATOM 933 N N . ASN A 1 121 ? -6.421 -7.924 11.173 1.00 69.00 121 ASN A N 1
ATOM 934 C CA . ASN A 1 121 ? -5.534 -8.789 10.390 1.00 69.00 121 ASN A CA 1
ATOM 935 C C . ASN A 1 121 ? -6.358 -9.759 9.544 1.00 69.00 121 ASN A C 1
ATOM 937 O O . ASN A 1 121 ? -7.411 -10.208 10.054 1.00 69.00 121 ASN A O 1
#

Foldseek 3Di:
DEFAQLCVVVVLVVCCVVPVDDDDDPLVVLQVVLPPPDPCNVVSVVCVQQVDDDDDDDDDDQADEYRDDDPVNNLVRLLVCCVPVVDPCSDPVNRVSRVVCCVVVCVVVQVVCVVVVRYDD

Solvent-accessible surface area (backbone atoms only — not comparable to full-atom values): 7048 Å² total; per-residue (Å²): 86,61,51,68,44,42,49,53,67,62,53,47,52,52,48,18,72,74,71,71,49,87,78,79,58,62,71,59,56,49,51,54,49,28,68,64,79,44,95,57,9,67,61,48,46,50,46,60,73,70,62,62,82,77,80,97,72,86,81,81,74,90,59,42,54,53,33,79,68,56,69,68,54,16,52,54,44,28,41,53,44,19,70,77,66,70,37,81,75,30,39,72,69,48,43,50,54,48,44,52,46,36,63,67,61,40,48,65,53,51,53,55,35,45,77,68,72,29,54,42,123

Radius of gyration: 15.21 Å; Cα contacts (8 Å, |Δi|>4): 107; chains: 1; bounding box: 36×38×38 Å

InterPro domains:
  IPR000850 Adenylate kinase/UMP-CMP kinase [PTHR23359] (1-55)
  IPR027417 P-loop containing nucleoside triphosphate hydrolase [G3DSA:3.40.50.300] (1-56)
  IPR027417 P-loop containing nucleoside triphosphate hydrolase [G3DSA:3.40.50.300] (57-121)
  IPR027417 P-loop containing nucleoside triphosphate hydrolase [SSF52540] (1-117)

Nearest PDB structures (foldseek):
  5xz2-assembly2_B  TM=8.671E-01  e=8.022E-08  Danio rerio
  5ycc-assembly2_B  TM=8.889E-01  e=2.759E-07  Notothenia coriiceps
  5x6l-assembly2_B  TM=8.879E-01  e=3.533E-07  Notothenia coriiceps
  2c95-assembly1_A  TM=8.651E-01  e=3.122E-07  Homo sapiens
  4jlp-assembly2_B  TM=8.158E-01  e=4.946E-05  Aquifex aeolicus VF5

Sequence (121 aa):
MGGPGCGKETQCKNMANKYGFCHMGLGQLLWQKAQQGTRQGPKIHDVMLQGLLVPTVGQAPSFVIVFDCSMETMVRRALHRGQVECRASDCKSAICQRLEMHYTLCEPTLAFYQQKNLLRN

Mean predicted aligned error: 5.4 Å

pLDDT: mean 86.31, std 7.11, range [66.5, 96.75]